Protein AF-A0A562LDP6-F1 (afdb_monomer_lite)

Secondary structure (DSSP, 8-state):
-TTGGGT-SSPPPGGG-EEEEETTEEEEEEEEEEEETTTTPBPTTSSB--TT-EEEEEEEEEEESS--SGGG-EEEEEE--GGGGB-TTSSB-HHHHHHHHHHHHHHHHHHTS----

Radius of gyration: 15.18 Å; chains: 1; bounding box: 46×40×33 Å

Foldseek 3Di:
DPPPCLQPQDPDDPVQWDFQDDPNDTQWIKGKDFAAPDRPDDDVVRGRDCPRPGQQKMWMWTQGPPRPDPVRIDIFIFGDHSVQQADPVRHGNVVVRVVRVSVRVVVVVVVPDDDPD

Structure (mmCIF, N/CA/C/O backbone):
data_AF-A0A562LDP6-F1
#
_entry.id   AF-A0A562LDP6-F1
#
loop_
_atom_site.group_PDB
_atom_site.id
_atom_site.type_symbol
_atom_site.label_atom_id
_atom_site.label_alt_id
_atom_site.label_comp_id
_atom_site.label_asym_id
_atom_site.label_entity_id
_atom_site.label_seq_id
_atom_site.pdbx_PDB_ins_code
_atom_site.Cartn_x
_atom_site.Cartn_y
_atom_site.Cartn_z
_atom_site.occupancy
_atom_site.B_iso_or_equiv
_atom_site.auth_seq_id
_atom_site.auth_comp_id
_atom_site.auth_asym_id
_atom_site.auth_atom_id
_atom_site.pdbx_PDB_model_num
ATOM 1 N N . MET A 1 1 ? -9.570 -14.592 4.526 1.00 50.84 1 MET A N 1
ATOM 2 C CA . MET A 1 1 ? -10.078 -13.945 3.298 1.00 50.84 1 MET A CA 1
ATOM 3 C C . MET A 1 1 ? -9.739 -14.798 2.079 1.00 50.84 1 MET A C 1
ATOM 5 O O . MET A 1 1 ? -8.565 -14.846 1.704 1.00 50.84 1 MET A O 1
ATOM 9 N N . PRO A 1 2 ? -10.721 -15.486 1.473 1.00 41.94 2 PRO A N 1
ATOM 10 C CA . PRO A 1 2 ? -10.609 -15.919 0.078 1.00 41.94 2 PRO A CA 1
ATOM 11 C C . PRO A 1 2 ? -10.282 -14.680 -0.780 1.00 41.94 2 PRO A C 1
ATOM 13 O O . PRO A 1 2 ? -10.849 -13.621 -0.539 1.00 41.94 2 PRO A O 1
ATOM 16 N N . GLY A 1 3 ? -9.311 -14.749 -1.695 1.00 53.09 3 GLY A N 1
ATOM 17 C CA . GLY A 1 3 ? -8.936 -13.612 -2.559 1.00 53.09 3 GLY A CA 1
ATOM 18 C C . GLY A 1 3 ? -7.607 -12.922 -2.218 1.00 53.09 3 GLY A C 1
ATOM 19 O O . GLY A 1 3 ? -6.786 -12.727 -3.108 1.00 53.09 3 GLY A O 1
ATOM 20 N N . ALA A 1 4 ? -7.309 -12.638 -0.943 1.00 56.28 4 ALA A N 1
ATOM 21 C CA . ALA A 1 4 ? -6.062 -11.944 -0.571 1.00 56.28 4 ALA A CA 1
ATOM 22 C C . ALA A 1 4 ? -4.798 -12.771 -0.888 1.00 56.28 4 ALA A C 1
ATOM 24 O O . ALA A 1 4 ? -3.790 -12.23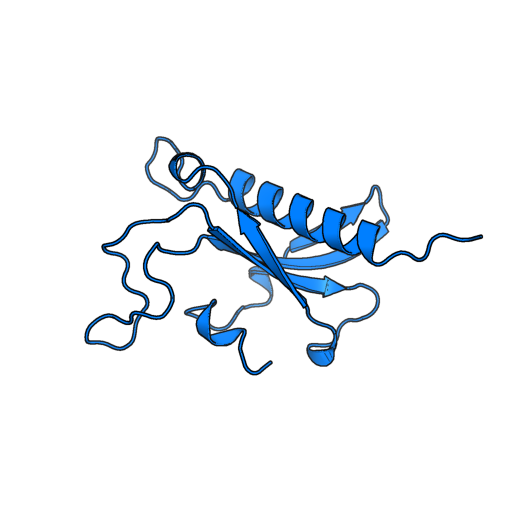5 -1.343 1.00 56.28 4 ALA A O 1
ATOM 25 N N . ARG A 1 5 ? -4.861 -14.099 -0.726 1.00 59.44 5 ARG A N 1
ATOM 26 C CA . ARG A 1 5 ? -3.729 -15.013 -0.978 1.00 59.44 5 ARG A CA 1
ATOM 27 C C . ARG A 1 5 ? -3.184 -14.942 -2.411 1.00 59.44 5 ARG A C 1
ATOM 29 O O . ARG A 1 5 ? -2.001 -15.184 -2.608 1.00 59.44 5 ARG A O 1
ATOM 36 N N . HIS A 1 6 ? -4.006 -14.576 -3.397 1.00 60.03 6 HIS A N 1
ATOM 37 C CA . HIS A 1 6 ? -3.559 -14.464 -4.791 1.00 60.03 6 HIS A CA 1
ATOM 38 C C . HIS A 1 6 ? -2.630 -13.267 -5.021 1.00 60.03 6 HIS A C 1
ATOM 40 O O . HIS A 1 6 ? -1.789 -13.301 -5.917 1.00 60.03 6 HIS A O 1
ATOM 46 N N . TYR A 1 7 ? -2.743 -12.234 -4.186 1.00 58.38 7 TYR A N 1
ATOM 47 C CA . TYR A 1 7 ? -1.912 -11.037 -4.265 1.00 58.38 7 TYR A CA 1
ATOM 48 C C . TYR A 1 7 ? -0.631 -11.147 -3.427 1.00 58.38 7 TYR A C 1
ATOM 50 O O . TYR A 1 7 ? 0.401 -10.562 -3.761 1.00 58.38 7 TYR A O 1
ATOM 58 N N . PHE A 1 8 ? -0.666 -11.935 -2.349 1.00 62.62 8 PHE A N 1
ATOM 59 C CA . PHE A 1 8 ? 0.450 -12.112 -1.427 1.00 62.62 8 PHE A CA 1
ATOM 60 C C . PHE A 1 8 ? 1.053 -13.517 -1.580 1.00 62.62 8 PHE A C 1
ATOM 62 O O . PHE A 1 8 ? 0.565 -14.488 -1.017 1.00 62.62 8 PHE A O 1
ATOM 69 N N . ARG A 1 9 ? 2.169 -13.613 -2.323 1.00 58.78 9 ARG A N 1
ATOM 70 C CA . ARG A 1 9 ? 2.948 -14.854 -2.558 1.00 58.78 9 ARG A CA 1
ATOM 71 C C . ARG A 1 9 ? 3.344 -15.619 -1.280 1.00 58.78 9 ARG A C 1
ATOM 73 O O . ARG A 1 9 ? 3.620 -16.810 -1.356 1.00 58.78 9 ARG A O 1
ATOM 80 N N . TYR A 1 10 ? 3.437 -14.928 -0.149 1.00 57.88 10 TYR A N 1
ATOM 81 C CA . TYR A 1 10 ? 3.776 -15.487 1.159 1.00 57.88 10 TYR A CA 1
ATOM 82 C C . TYR A 1 10 ? 2.684 -15.100 2.155 1.00 57.88 10 TYR A C 1
ATOM 84 O O . TYR A 1 10 ? 2.084 -14.033 1.960 1.00 57.88 10 TYR A O 1
ATOM 92 N N . PRO A 1 11 ? 2.452 -15.910 3.208 1.00 65.44 11 PRO A N 1
ATOM 93 C CA . PRO A 1 11 ? 1.694 -15.459 4.365 1.00 65.44 11 PRO A CA 1
ATOM 94 C C . PRO A 1 11 ? 2.204 -14.079 4.780 1.00 65.44 11 PRO A C 1
ATOM 96 O O . PRO A 1 11 ? 3.415 -13.851 4.816 1.00 65.44 11 PRO A O 1
ATOM 99 N N . LEU A 1 12 ? 1.282 -13.146 4.991 1.00 69.88 12 LEU A N 1
ATOM 100 C CA . LEU A 1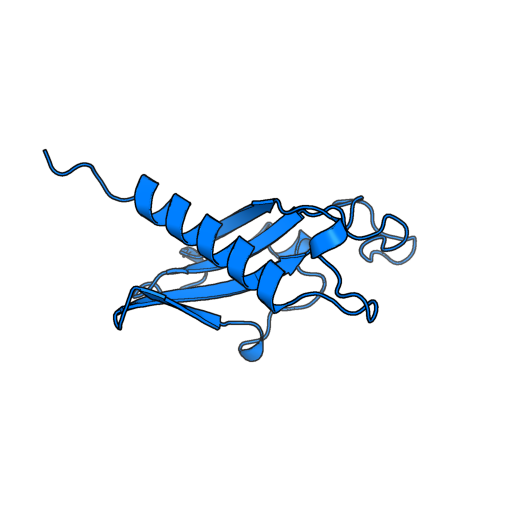 12 ? 1.631 -11.887 5.628 1.00 69.88 12 LEU A CA 1
ATOM 101 C C . LEU A 1 12 ? 2.004 -12.205 7.072 1.00 69.88 12 LEU A C 1
ATOM 103 O O . LEU A 1 12 ? 1.233 -12.884 7.751 1.00 69.88 12 LEU A O 1
ATOM 107 N N . HIS A 1 13 ? 3.175 -11.751 7.499 1.00 72.50 13 HIS A N 1
ATOM 108 C CA . HIS A 1 13 ? 3.574 -11.807 8.902 1.00 72.50 13 HIS A CA 1
ATOM 109 C C . HIS A 1 13 ? 3.221 -10.493 9.593 1.00 72.50 13 HIS A C 1
ATOM 111 O O . HIS A 1 13 ? 3.017 -9.477 8.928 1.00 72.50 13 HIS A O 1
ATOM 117 N N . ASP A 1 14 ? 3.177 -10.504 10.922 1.00 73.00 14 ASP A N 1
ATOM 118 C CA . ASP A 1 14 ? 2.856 -9.313 11.714 1.00 73.00 14 ASP A CA 1
ATOM 119 C C . ASP A 1 14 ? 3.808 -8.144 11.401 1.00 73.00 14 ASP A C 1
ATOM 121 O O . ASP A 1 14 ? 3.370 -7.001 11.297 1.00 73.00 14 ASP A O 1
ATOM 125 N N . ASP A 1 15 ? 5.078 -8.437 11.105 1.00 81.88 15 ASP A N 1
ATOM 126 C CA . ASP A 1 15 ? 6.092 -7.441 10.729 1.00 81.88 15 ASP A CA 1
ATOM 127 C C . ASP A 1 15 ? 5.863 -6.790 9.350 1.00 81.88 15 ASP A C 1
ATOM 129 O O . ASP A 1 15 ? 6.437 -5.739 9.052 1.00 81.88 15 ASP A O 1
ATOM 133 N N . ASP A 1 16 ? 5.018 -7.380 8.495 1.00 84.19 16 ASP A N 1
ATOM 134 C CA . ASP A 1 16 ? 4.615 -6.760 7.226 1.00 84.19 16 ASP A CA 1
ATOM 135 C C . ASP A 1 16 ? 3.607 -5.612 7.449 1.00 84.19 16 ASP A C 1
ATOM 137 O O . ASP A 1 16 ? 3.339 -4.841 6.519 1.00 84.19 16 ASP A O 1
ATOM 141 N N . PHE A 1 17 ? 3.018 -5.505 8.648 1.00 88.69 17 PHE A N 1
ATOM 142 C CA . PHE A 1 17 ? 2.001 -4.508 8.957 1.00 88.69 17 PHE A CA 1
ATOM 143 C C . PHE A 1 17 ? 2.597 -3.201 9.479 1.00 88.69 17 PHE A C 1
ATOM 145 O O . PHE A 1 17 ? 3.414 -3.140 10.395 1.00 88.69 17 PHE A O 1
ATOM 152 N N . HIS A 1 18 ? 2.101 -2.103 8.923 1.00 91.94 18 HIS A N 1
ATOM 153 C CA . HIS A 1 18 ? 2.458 -0.743 9.287 1.00 91.94 18 HIS A CA 1
ATOM 154 C C . HIS A 1 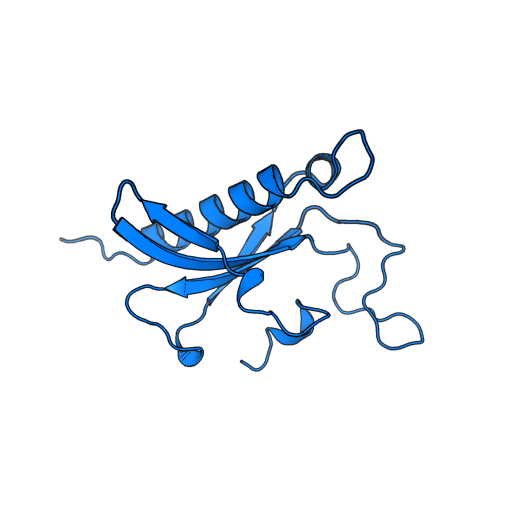18 ? 1.237 -0.003 9.826 1.00 91.94 18 HIS A C 1
ATOM 156 O O . HIS A 1 18 ? 0.130 -0.125 9.302 1.00 91.94 18 HIS A O 1
ATOM 162 N N . ALA A 1 19 ? 1.428 0.782 10.886 1.00 93.69 19 ALA A N 1
ATOM 163 C CA . ALA A 1 19 ? 0.357 1.590 11.451 1.00 93.69 19 ALA A CA 1
ATOM 164 C C . ALA A 1 19 ? 0.029 2.770 10.523 1.00 93.69 19 ALA A C 1
ATOM 166 O O . ALA A 1 19 ? 0.882 3.618 10.271 1.00 93.69 19 ALA A O 1
ATOM 167 N N . LEU A 1 20 ? -1.226 2.873 10.084 1.00 94.62 20 LEU A N 1
ATOM 168 C CA . LEU A 1 20 ? -1.738 4.064 9.416 1.00 94.62 20 LEU A CA 1
ATOM 169 C C . LEU A 1 20 ? -2.282 5.035 10.462 1.00 94.62 20 LEU A C 1
ATOM 171 O O . LEU A 1 20 ? -3.235 4.725 11.185 1.00 94.62 20 LEU A O 1
ATOM 175 N N . ARG A 1 21 ? -1.701 6.234 10.529 1.00 93.50 21 ARG A N 1
ATOM 176 C CA . ARG A 1 21 ? -2.125 7.283 11.464 1.00 93.50 21 ARG A CA 1
ATOM 177 C C . ARG A 1 21 ? -2.562 8.546 10.741 1.00 93.50 21 ARG A C 1
ATOM 179 O O . ARG A 1 21 ? -2.027 8.901 9.694 1.00 93.50 21 ARG A O 1
ATOM 186 N N . GLN A 1 22 ? -3.530 9.249 11.312 1.00 89.50 22 GLN A N 1
ATOM 187 C CA . GLN A 1 22 ? -3.829 10.635 10.965 1.00 89.50 22 GLN A CA 1
ATOM 188 C C . GLN A 1 22 ? -3.569 11.477 12.205 1.00 89.50 22 GLN A C 1
ATOM 190 O O . GLN A 1 22 ? -4.206 11.270 13.239 1.00 89.50 22 GLN A O 1
ATOM 195 N N . GLN A 1 23 ? -2.579 12.369 12.113 1.00 87.81 23 GLN A N 1
ATOM 196 C CA . GLN A 1 23 ? -1.993 13.031 13.280 1.00 87.81 23 GLN A CA 1
ATOM 197 C C . GLN A 1 23 ? -1.587 11.970 14.324 1.00 87.81 23 GLN A C 1
ATOM 199 O O . GLN A 1 23 ? -0.726 11.136 14.049 1.00 87.81 23 GLN A O 1
ATOM 204 N N . ARG A 1 24 ? -2.240 11.934 15.492 1.00 89.38 24 ARG A N 1
ATOM 205 C CA . ARG A 1 24 ? -1.975 10.945 16.554 1.00 89.38 24 ARG A CA 1
ATOM 206 C C . ARG A 1 24 ? -2.960 9.770 16.566 1.00 89.38 24 ARG A C 1
ATOM 208 O O . ARG A 1 24 ? -2.694 8.759 17.219 1.00 89.38 24 ARG A O 1
ATOM 215 N N . ARG A 1 25 ? -4.068 9.853 15.825 1.00 91.12 25 ARG A N 1
ATOM 216 C CA . ARG A 1 25 ? -5.119 8.827 15.809 1.00 91.12 25 ARG A CA 1
ATOM 217 C C . ARG A 1 25 ? -4.706 7.638 14.941 1.00 91.12 25 ARG A C 1
ATOM 219 O O . ARG A 1 25 ? -4.345 7.812 13.779 1.00 91.12 25 ARG A O 1
ATOM 226 N N . LEU A 1 26 ? -4.791 6.429 15.499 1.00 92.81 26 LEU A N 1
ATOM 227 C CA . LEU A 1 26 ? -4.634 5.184 14.744 1.00 92.81 26 LEU A CA 1
ATOM 228 C C . LEU A 1 26 ? -5.886 4.944 13.896 1.00 92.81 26 LEU A C 1
ATOM 230 O O . LEU A 1 26 ? -6.978 4.789 14.443 1.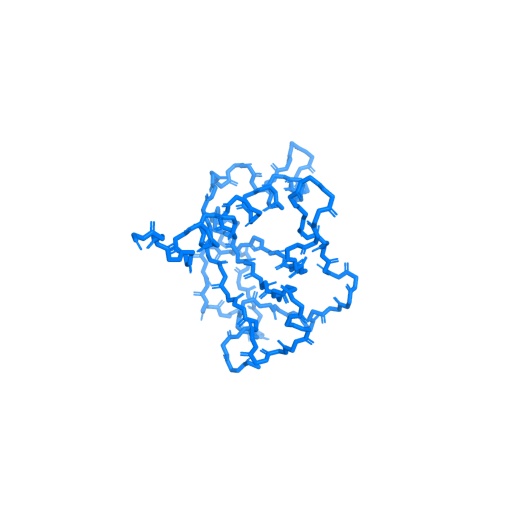00 92.81 26 LEU A O 1
ATOM 234 N N . LEU A 1 27 ? -5.713 4.905 12.577 1.00 92.62 27 LEU A N 1
ATOM 235 C CA . LEU A 1 27 ? -6.775 4.559 11.634 1.00 92.62 27 LEU A CA 1
ATOM 236 C C . LEU A 1 27 ? -6.844 3.053 11.385 1.00 92.62 27 LEU A C 1
ATOM 238 O O . LEU A 1 27 ? -7.916 2.540 11.092 1.00 92.62 27 LEU A O 1
ATOM 242 N N . GLY A 1 28 ? -5.722 2.348 11.523 1.00 92.81 28 GLY A N 1
ATOM 243 C CA . GLY A 1 28 ? -5.632 0.904 11.347 1.00 92.81 28 GLY A CA 1
ATOM 244 C C . GLY A 1 28 ? -4.209 0.463 11.036 1.00 92.81 28 GLY A C 1
ATOM 245 O O . GLY A 1 28 ? -3.263 1.239 11.188 1.00 92.81 28 GLY A O 1
ATOM 246 N N . TYR A 1 29 ? -4.073 -0.771 10.575 1.00 92.62 29 TYR A N 1
ATOM 247 C CA . TYR A 1 29 ? -2.809 -1.358 10.144 1.00 92.62 29 TYR A CA 1
ATOM 248 C C . TYR A 1 29 ? -2.911 -1.782 8.689 1.00 92.62 29 TYR A C 1
ATOM 250 O O . TYR A 1 29 ? -3.982 -2.182 8.239 1.00 92.62 29 TYR A O 1
ATOM 258 N N . TYR A 1 30 ? -1.815 -1.705 7.946 1.00 93.12 30 TYR A N 1
ATOM 259 C CA . TYR A 1 30 ? -1.801 -2.146 6.560 1.00 93.12 30 TYR A CA 1
ATOM 260 C C . TYR A 1 30 ? -0.507 -2.848 6.179 1.00 93.12 30 TYR A C 1
ATOM 262 O O . TYR A 1 30 ? 0.563 -2.470 6.641 1.00 93.12 30 TYR A O 1
ATOM 270 N N . ALA A 1 31 ? -0.609 -3.814 5.273 1.00 91.75 31 ALA A N 1
ATOM 271 C CA . ALA A 1 31 ? 0.528 -4.389 4.564 1.00 91.75 31 ALA A CA 1
ATOM 272 C C . ALA A 1 31 ? 0.391 -4.080 3.071 1.00 91.75 31 ALA A C 1
ATOM 274 O O . ALA A 1 31 ? -0.699 -4.224 2.520 1.00 91.75 31 ALA A O 1
ATOM 275 N N . ALA A 1 32 ? 1.471 -3.672 2.400 1.00 91.56 32 ALA A N 1
ATOM 276 C CA . ALA A 1 32 ? 1.437 -3.278 0.988 1.00 91.56 32 ALA A CA 1
ATOM 277 C C . ALA A 1 32 ? 2.503 -3.996 0.155 1.00 91.56 32 ALA A C 1
ATOM 279 O O . ALA A 1 32 ? 3.628 -4.196 0.615 1.00 91.56 32 ALA A O 1
ATOM 280 N N . LYS A 1 33 ? 2.173 -4.364 -1.092 1.00 88.44 33 LYS A N 1
ATOM 281 C CA . LYS A 1 33 ? 3.129 -4.955 -2.044 1.00 88.44 33 LYS A CA 1
ATOM 282 C C . LYS A 1 33 ? 2.929 -4.407 -3.461 1.00 88.44 33 LYS A C 1
ATOM 284 O O . LYS A 1 33 ? 1.788 -4.286 -3.903 1.00 88.44 33 LYS A O 1
ATOM 289 N N . PRO A 1 34 ? 4.021 -4.111 -4.190 1.00 88.38 34 PRO A N 1
ATOM 290 C CA . PRO A 1 34 ? 3.930 -3.803 -5.607 1.00 88.38 34 PRO A CA 1
ATOM 291 C C . PRO A 1 34 ? 3.639 -5.087 -6.388 1.00 88.38 34 PRO A C 1
ATOM 293 O O . PRO A 1 34 ? 4.119 -6.169 -6.025 1.00 88.38 34 PRO A O 1
ATOM 296 N N . LEU A 1 35 ? 2.881 -4.964 -7.468 1.00 83.88 35 LEU A N 1
ATOM 297 C CA . LEU A 1 35 ? 2.469 -6.086 -8.293 1.00 83.88 35 LEU A CA 1
ATOM 298 C C . LEU A 1 35 ? 3.329 -6.196 -9.553 1.00 83.88 35 LEU A C 1
ATOM 300 O O . LEU A 1 35 ? 3.964 -5.242 -10.010 1.00 83.88 35 LEU A O 1
ATOM 304 N N . TYR A 1 36 ? 3.381 -7.413 -10.084 1.00 80.00 36 TYR A N 1
ATOM 305 C CA . TYR A 1 36 ? 4.037 -7.706 -11.351 1.00 80.00 36 TYR A CA 1
ATOM 306 C C . TYR A 1 36 ? 3.010 -7.635 -12.483 1.00 80.00 36 TYR A C 1
ATOM 308 O O . TYR A 1 36 ? 1.854 -7.998 -12.281 1.00 80.00 36 TYR A O 1
ATOM 316 N N . GLY A 1 37 ? 3.438 -7.234 -13.684 1.00 68.88 37 GLY A N 1
ATOM 317 C CA . GLY A 1 37 ? 2.555 -6.988 -14.840 1.00 68.88 37 GLY A CA 1
ATOM 318 C C . GLY A 1 37 ? 1.749 -8.169 -15.367 1.00 68.88 37 GLY A C 1
ATOM 319 O O . GLY A 1 37 ? 0.951 -8.002 -16.281 1.00 68.88 37 GLY A O 1
ATOM 320 N N . ARG A 1 38 ? 1.929 -9.358 -14.795 1.00 66.69 38 ARG A N 1
ATOM 321 C CA . ARG A 1 38 ? 1.154 -10.559 -15.106 1.00 66.69 38 ARG A CA 1
ATOM 322 C C . ARG A 1 38 ? 0.542 -11.153 -13.840 1.00 66.69 38 ARG A C 1
ATOM 324 O O . ARG A 1 38 ? 0.780 -12.313 -13.505 1.00 66.69 38 ARG A O 1
ATOM 331 N N . LEU A 1 39 ? -0.240 -10.356 -13.115 1.00 57.66 39 LEU A N 1
ATOM 332 C CA . LEU A 1 39 ? -1.132 -10.885 -12.081 1.00 57.66 39 LEU A CA 1
ATOM 333 C C . LEU A 1 39 ? -2.001 -12.002 -12.671 1.00 57.66 39 LEU A C 1
ATOM 335 O O . LEU A 1 39 ? -2.554 -11.860 -13.758 1.00 57.66 39 LEU A O 1
ATOM 339 N N . GLY A 1 40 ? -2.075 -13.137 -11.977 1.00 51.31 40 GLY A N 1
ATOM 340 C CA . GLY A 1 40 ? -2.840 -14.307 -12.420 1.00 51.31 40 GLY A CA 1
ATOM 341 C C . GLY A 1 40 ? -2.089 -15.281 -13.335 1.00 51.31 40 GLY A C 1
ATOM 342 O O . GLY A 1 40 ? -2.559 -16.403 -13.503 1.00 51.31 40 GLY A O 1
ATOM 343 N N . ARG A 1 41 ? -0.901 -14.934 -13.863 1.00 59.78 41 ARG A N 1
ATOM 344 C CA . ARG A 1 41 ? -0.002 -15.938 -14.455 1.00 59.78 41 ARG A CA 1
ATOM 345 C C . ARG A 1 41 ? 1.036 -16.379 -13.441 1.00 59.78 41 ARG A C 1
ATOM 347 O O . ARG A 1 41 ? 1.832 -15.595 -12.919 1.00 59.78 41 ARG A O 1
ATOM 354 N N . LEU A 1 42 ? 1.007 -17.674 -13.188 1.00 59.62 42 LEU A N 1
ATOM 355 C CA . LEU A 1 42 ? 2.038 -18.355 -12.447 1.00 59.62 42 LEU A CA 1
ATOM 356 C C . LEU A 1 42 ? 3.097 -18.854 -13.438 1.00 59.62 42 LEU A C 1
ATOM 358 O O . LEU A 1 42 ? 2.778 -19.241 -14.562 1.00 59.62 42 LEU A O 1
ATOM 362 N N . ASP A 1 43 ? 4.362 -18.833 -13.035 1.00 64.81 43 ASP A N 1
ATOM 363 C CA . ASP A 1 43 ? 5.418 -19.573 -13.703 1.00 64.81 43 ASP A CA 1
ATOM 364 C C . ASP A 1 43 ? 5.081 -21.074 -13.699 1.00 64.81 43 ASP A C 1
ATOM 366 O O . ASP A 1 43 ? 4.149 -21.537 -13.034 1.00 64.81 43 ASP A O 1
ATOM 370 N N . ARG A 1 44 ? 5.878 -21.872 -14.416 1.00 66.38 44 ARG A N 1
ATOM 371 C CA . ARG A 1 44 ? 5.699 -23.335 -14.477 1.00 66.38 44 ARG A CA 1
ATOM 372 C C . ARG A 1 44 ? 5.744 -24.025 -13.099 1.00 66.38 44 ARG A C 1
ATOM 374 O O . ARG A 1 44 ? 5.486 -25.217 -13.019 1.00 66.38 44 ARG A O 1
ATOM 381 N N . ARG A 1 45 ? 6.095 -23.304 -12.026 1.00 67.38 45 ARG A N 1
ATOM 382 C CA . ARG A 1 45 ? 6.172 -23.773 -10.636 1.00 67.38 45 ARG A CA 1
ATOM 383 C C . ARG A 1 45 ? 5.060 -23.192 -9.754 1.00 67.38 45 ARG A C 1
ATOM 385 O O . ARG A 1 45 ? 5.163 -23.285 -8.531 1.00 67.38 45 ARG A O 1
ATOM 392 N N . GLY A 1 46 ? 4.029 -22.567 -10.326 1.00 58.94 46 GLY A N 1
ATOM 393 C CA . GLY A 1 46 ? 2.913 -22.030 -9.548 1.00 58.94 46 GLY A CA 1
ATOM 394 C C . GLY A 1 46 ? 3.241 -20.730 -8.798 1.00 58.94 46 GLY A C 1
ATOM 395 O O . GLY A 1 46 ? 2.574 -20.408 -7.818 1.00 58.94 46 GLY A O 1
ATOM 396 N N . ARG A 1 47 ? 4.273 -19.975 -9.202 1.00 64.44 47 ARG A N 1
ATOM 397 C CA . ARG A 1 47 ? 4.698 -18.727 -8.533 1.00 64.44 47 ARG A CA 1
ATOM 398 C C . ARG A 1 47 ? 4.436 -17.524 -9.422 1.00 64.44 47 ARG A C 1
ATOM 400 O O . ARG A 1 47 ? 4.552 -17.636 -10.625 1.00 64.44 47 ARG A O 1
ATOM 407 N N . VAL A 1 48 ? 4.179 -16.349 -8.849 1.00 66.88 48 VAL A N 1
ATOM 408 C CA . VAL A 1 48 ? 4.035 -15.098 -9.626 1.00 66.88 48 VAL A CA 1
ATOM 409 C C . VAL A 1 48 ? 5.172 -14.935 -10.647 1.00 66.88 48 VAL A C 1
ATOM 411 O O . VAL A 1 48 ? 6.344 -14.922 -10.248 1.00 66.88 48 VAL A O 1
ATOM 414 N N . ASP A 1 49 ? 4.813 -14.793 -11.928 1.00 69.31 49 ASP A N 1
ATOM 415 C CA . ASP A 1 49 ? 5.748 -14.548 -13.028 1.00 69.31 49 ASP A CA 1
ATOM 416 C C . ASP A 1 49 ? 6.407 -13.165 -12.872 1.00 69.31 49 ASP A C 1
ATOM 418 O O . ASP A 1 49 ? 5.768 -12.117 -12.992 1.00 69.31 49 ASP A O 1
ATOM 422 N N . ARG A 1 50 ? 7.711 -13.164 -12.570 1.00 72.62 50 ARG A N 1
ATOM 423 C CA . ARG A 1 50 ? 8.502 -11.942 -12.358 1.00 72.62 50 ARG A CA 1
ATOM 424 C C . ARG A 1 50 ? 9.110 -11.391 -13.645 1.00 72.62 50 ARG A C 1
ATOM 426 O O . ARG A 1 50 ? 9.646 -10.282 -13.602 1.00 72.62 50 ARG A O 1
ATOM 433 N N . SER A 1 51 ? 9.055 -12.130 -14.758 1.00 74.44 51 SER A N 1
ATOM 434 C CA . SER A 1 51 ? 9.704 -11.723 -16.011 1.00 74.44 51 SER A CA 1
ATOM 435 C C . SER A 1 51 ? 9.050 -10.482 -16.619 1.00 74.44 51 SER A C 1
ATOM 437 O O . SER A 1 51 ? 9.693 -9.749 -17.359 1.00 74.44 51 SER A O 1
ATOM 439 N N . ALA A 1 52 ? 7.789 -10.215 -16.271 1.00 71.25 52 ALA A N 1
ATOM 440 C CA . ALA A 1 52 ? 7.042 -9.046 -16.726 1.00 71.25 52 ALA A CA 1
ATOM 441 C C . ALA A 1 52 ? 7.409 -7.737 -15.999 1.00 71.25 52 ALA A C 1
ATOM 443 O O . ALA A 1 52 ? 6.872 -6.687 -16.338 1.00 71.25 52 ALA A O 1
ATOM 444 N N . GLY A 1 53 ? 8.290 -7.780 -14.991 1.00 80.31 53 GLY A N 1
ATOM 445 C CA . GLY A 1 53 ? 8.622 -6.602 -14.187 1.00 80.31 53 GLY A CA 1
ATOM 446 C C . GLY A 1 53 ? 7.457 -6.110 -13.316 1.00 80.31 53 GLY A C 1
ATOM 447 O O . GLY A 1 53 ? 6.364 -6.680 -13.315 1.00 80.31 53 GLY A O 1
ATOM 448 N N . LEU A 1 54 ? 7.717 -5.074 -12.514 1.00 83.31 54 LEU A N 1
ATOM 449 C CA . LEU A 1 54 ? 6.681 -4.411 -11.714 1.00 83.31 54 LEU A CA 1
ATOM 450 C C . LEU A 1 54 ? 5.885 -3.468 -12.622 1.00 83.31 54 LEU A C 1
ATOM 452 O O . LEU A 1 54 ? 6.486 -2.717 -13.385 1.00 83.31 54 LEU A O 1
ATOM 456 N N . ASN A 1 55 ? 4.556 -3.491 -12.538 1.00 83.38 55 ASN A N 1
ATOM 457 C CA . ASN A 1 55 ? 3.679 -2.743 -13.454 1.00 83.38 55 ASN A CA 1
ATOM 458 C C . ASN A 1 55 ? 3.189 -1.395 -12.910 1.00 83.38 55 ASN A C 1
ATOM 460 O O . ASN A 1 55 ? 2.411 -0.709 -13.571 1.00 83.38 55 ASN A O 1
ATOM 464 N N . GLY A 1 56 ? 3.634 -1.018 -11.711 1.00 85.38 56 GLY A N 1
ATOM 465 C CA . GLY A 1 56 ? 3.174 0.196 -11.041 1.00 85.38 56 GLY A CA 1
ATOM 466 C C . GLY A 1 56 ? 1.871 0.025 -10.264 1.00 85.38 56 GLY A C 1
ATOM 467 O O . GLY A 1 56 ? 1.409 0.983 -9.659 1.00 85.38 56 GLY A O 1
ATOM 468 N N . GLU A 1 57 ? 1.281 -1.166 -10.225 1.00 88.69 57 GLU A N 1
ATOM 469 C CA . GLU A 1 57 ? 0.169 -1.445 -9.320 1.00 88.69 57 GLU A CA 1
ATOM 470 C C . GLU A 1 57 ? 0.687 -1.813 -7.929 1.00 88.69 57 GLU A C 1
ATOM 472 O O . GLU A 1 57 ? 1.740 -2.436 -7.766 1.00 88.69 57 GLU A O 1
ATOM 477 N N . VAL A 1 58 ? -0.060 -1.412 -6.908 1.00 90.19 58 VAL A N 1
ATOM 478 C CA . VAL A 1 58 ? 0.193 -1.707 -5.502 1.00 90.19 58 VAL A CA 1
ATOM 479 C C . VAL A 1 58 ? -1.103 -2.226 -4.909 1.00 90.19 58 VAL A C 1
ATOM 481 O O . VAL A 1 58 ? -2.149 -1.594 -5.026 1.00 90.19 58 VAL A O 1
ATOM 484 N N . ILE A 1 59 ? -1.023 -3.367 -4.238 1.00 89.94 59 ILE A 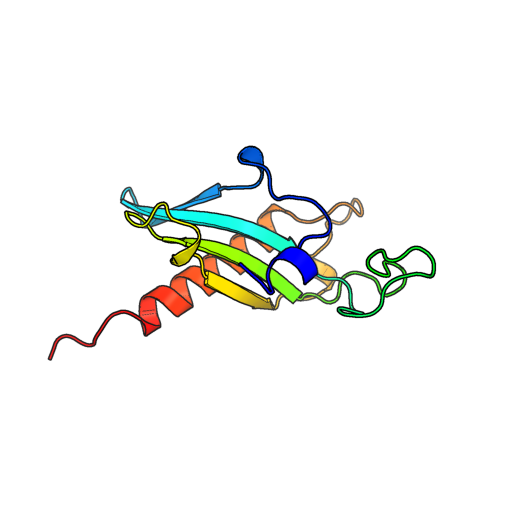N 1
ATOM 485 C CA . ILE A 1 59 ? -2.111 -3.865 -3.404 1.00 89.94 59 ILE A CA 1
ATOM 486 C C . ILE A 1 59 ? -1.778 -3.575 -1.946 1.00 89.94 59 ILE A C 1
ATOM 488 O O . ILE A 1 59 ? -0.638 -3.774 -1.511 1.00 89.94 59 ILE A O 1
ATOM 492 N N . ALA A 1 60 ? -2.769 -3.137 -1.184 1.00 91.75 60 ALA A N 1
ATOM 493 C CA . ALA A 1 60 ? -2.674 -3.009 0.255 1.00 91.75 60 ALA A CA 1
ATOM 494 C C . ALA A 1 60 ? -3.796 -3.791 0.933 1.00 91.75 60 ALA A C 1
ATOM 496 O O . ALA A 1 60 ? -4.947 -3.743 0.511 1.00 91.75 60 ALA A O 1
ATOM 497 N N . LEU A 1 61 ? -3.456 -4.514 1.991 1.00 90.94 61 LEU A N 1
ATOM 498 C CA . LEU A 1 61 ? -4.417 -5.143 2.882 1.00 90.94 61 LEU A CA 1
ATOM 499 C C . LEU A 1 61 ? -4.514 -4.284 4.134 1.00 90.94 61 LEU A C 1
ATOM 501 O O . LEU A 1 61 ? -3.546 -4.198 4.883 1.00 90.94 61 LEU A O 1
ATOM 505 N N . PHE A 1 62 ? -5.653 -3.633 4.329 1.00 91.94 62 PHE A N 1
ATOM 506 C CA . PHE A 1 62 ? -5.896 -2.692 5.413 1.00 91.94 62 PHE A CA 1
ATOM 507 C C . PHE A 1 62 ? -6.882 -3.266 6.429 1.00 91.94 62 PHE A C 1
ATOM 509 O O . PHE A 1 62 ? -7.979 -3.686 6.074 1.00 91.94 62 PHE A O 1
ATOM 516 N N . VAL A 1 63 ? -6.500 -3.251 7.701 1.00 89.50 63 VAL A N 1
ATOM 517 C CA . VAL A 1 63 ? -7.315 -3.667 8.843 1.00 89.50 63 VAL A CA 1
ATOM 518 C C . VAL A 1 63 ? -7.653 -2.411 9.657 1.00 89.50 63 VAL A C 1
ATOM 520 O O . VAL A 1 63 ? -6.752 -1.844 10.288 1.00 89.50 63 VAL A O 1
ATOM 523 N N . PRO A 1 64 ? -8.906 -1.920 9.616 1.00 90.12 64 PRO A N 1
ATOM 524 C CA . PRO A 1 64 ? -9.276 -0.671 10.275 1.00 90.12 64 PRO A CA 1
ATOM 525 C C . PRO A 1 64 ? -9.181 -0.766 11.803 1.00 90.12 64 PRO A C 1
ATOM 527 O O . PRO A 1 64 ? -9.385 -1.809 12.398 1.00 90.12 64 PRO A O 1
ATOM 530 N N . SER A 1 65 ? -8.913 0.344 12.479 1.00 87.19 65 SER A N 1
ATOM 531 C CA . SER A 1 65 ? -9.050 0.464 13.935 1.00 87.19 65 SER A CA 1
ATOM 532 C C . SER A 1 65 ? -10.448 1.003 14.277 1.00 87.19 65 SER A C 1
ATOM 534 O O . SER A 1 65 ? -10.918 1.904 13.579 1.00 87.19 65 SER A O 1
ATOM 536 N N . PRO A 1 66 ? -11.130 0.506 15.331 1.00 80.38 66 PRO A N 1
ATOM 537 C CA . PRO A 1 66 ? -10.686 -0.509 16.301 1.00 80.38 6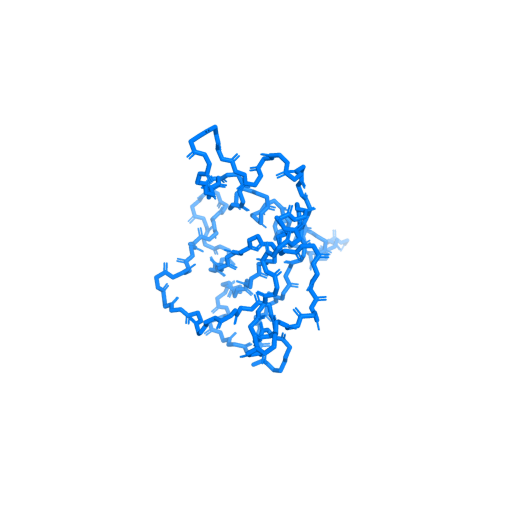6 PRO A CA 1
ATOM 538 C C . PRO A 1 66 ? -10.877 -1.962 15.829 1.00 80.38 66 PRO A C 1
ATOM 540 O O . PRO A 1 66 ? -10.589 -2.897 16.570 1.00 80.38 66 PRO A O 1
ATOM 543 N N . ALA A 1 67 ? -11.365 -2.146 14.606 1.00 72.00 67 ALA A N 1
ATOM 544 C CA . ALA A 1 67 ? -11.658 -3.406 13.935 1.00 72.00 67 ALA A CA 1
ATOM 545 C C . ALA A 1 67 ? -10.416 -4.303 13.694 1.00 72.00 67 ALA A C 1
ATOM 547 O O . ALA A 1 67 ? -9.957 -4.483 12.572 1.00 72.00 67 ALA A O 1
ATOM 548 N N . ARG A 1 68 ? -9.875 -4.935 14.743 1.00 68.00 68 ARG A N 1
ATOM 549 C CA . ARG A 1 68 ? -8.698 -5.832 14.668 1.00 68.00 68 ARG A CA 1
ATOM 550 C C . ARG A 1 68 ? -9.005 -7.232 14.113 1.00 68.00 68 ARG A C 1
ATOM 552 O O . ARG A 1 68 ? -8.386 -8.207 14.529 1.00 68.00 68 ARG A O 1
ATOM 559 N N . SER A 1 69 ? -9.982 -7.362 13.218 1.00 73.88 69 SER A N 1
ATOM 560 C CA . SER A 1 69 ? -10.419 -8.661 12.702 1.00 73.88 69 SER A CA 1
ATOM 561 C C . SER A 1 69 ? -10.203 -8.789 11.198 1.00 73.88 69 SER A C 1
ATOM 563 O O . SER A 1 69 ? -10.409 -7.856 10.420 1.00 73.88 69 SER A O 1
ATOM 565 N N . TRP A 1 70 ? -9.833 -9.995 10.773 1.00 73.94 70 TRP A N 1
ATOM 566 C CA . TRP A 1 70 ? -9.656 -10.325 9.360 1.00 73.94 70 TRP A CA 1
ATOM 567 C C . TRP A 1 70 ? -10.941 -10.214 8.535 1.00 73.94 70 TRP A C 1
ATOM 569 O O . TRP A 1 70 ? -10.859 -10.032 7.322 1.00 73.94 70 TRP A O 1
ATOM 579 N N . SER A 1 71 ? -12.117 -10.324 9.158 1.00 79.19 71 SER A N 1
ATOM 580 C CA . SER A 1 71 ? -13.409 -10.153 8.481 1.00 79.19 71 SER A CA 1
ATOM 581 C C . SER A 1 71 ? -13.664 -8.703 8.068 1.00 79.19 71 SER A C 1
ATOM 583 O O . SER A 1 71 ? -14.406 -8.464 7.123 1.00 79.19 71 SER A O 1
ATOM 585 N N . GLN A 1 72 ? -13.019 -7.745 8.734 1.00 82.88 72 GLN A N 1
ATOM 586 C CA . GLN A 1 72 ? -13.129 -6.314 8.444 1.00 82.88 72 GLN A CA 1
ATOM 587 C C . GLN A 1 72 ? -11.970 -5.794 7.585 1.00 82.88 72 GLN A C 1
ATOM 589 O O . GLN A 1 72 ? -11.927 -4.604 7.260 1.00 82.88 72 GLN A O 1
ATOM 594 N N . ALA A 1 73 ? -11.036 -6.674 7.215 1.00 86.31 73 ALA A N 1
ATOM 595 C CA . ALA A 1 73 ? -9.921 -6.329 6.355 1.00 86.31 73 ALA A CA 1
ATOM 596 C C . ALA A 1 73 ? -10.408 -5.956 4.946 1.00 86.31 73 ALA A C 1
ATOM 598 O O . ALA A 1 73 ? -11.296 -6.597 4.385 1.00 86.31 73 ALA A O 1
ATOM 599 N N . ARG A 1 74 ? -9.789 -4.934 4.360 1.00 88.12 74 ARG A N 1
ATOM 600 C CA . ARG A 1 74 ? -10.097 -4.412 3.027 1.00 88.12 74 ARG A CA 1
ATOM 601 C C . ARG A 1 74 ? -8.880 -4.542 2.129 1.00 88.12 74 ARG A C 1
ATOM 603 O O . ARG A 1 74 ? -7.762 -4.259 2.560 1.00 88.12 74 ARG A O 1
ATOM 610 N N . LEU A 1 75 ? -9.097 -4.967 0.890 1.00 88.94 75 LEU A N 1
ATOM 611 C CA . LEU A 1 75 ? -8.080 -4.905 -0.154 1.00 88.94 75 LEU A CA 1
ATOM 612 C C . LEU A 1 75 ? -8.231 -3.584 -0.898 1.00 88.94 75 LEU A C 1
ATOM 614 O O . LEU A 1 75 ? -9.270 -3.331 -1.495 1.00 88.94 75 LEU A O 1
ATOM 618 N N . VAL A 1 76 ? -7.180 -2.776 -0.858 1.00 90.81 76 VAL A N 1
ATOM 619 C CA . VAL A 1 76 ? -7.101 -1.476 -1.515 1.00 90.81 76 VAL A CA 1
ATOM 620 C C . VAL A 1 76 ? -6.129 -1.591 -2.672 1.00 90.81 76 VAL A C 1
ATOM 622 O O . VAL A 1 76 ? -4.985 -2.015 -2.495 1.00 90.81 76 VAL A O 1
ATOM 625 N N . HIS A 1 77 ? -6.584 -1.212 -3.859 1.00 90.44 77 HIS A N 1
ATOM 626 C CA . HIS A 1 77 ? -5.756 -1.197 -5.052 1.00 90.44 77 HIS A CA 1
ATOM 627 C C . HIS A 1 77 ? -5.325 0.230 -5.377 1.00 90.44 77 HIS A C 1
ATOM 629 O O . HIS A 1 77 ? -6.130 1.160 -5.363 1.00 90.44 77 HIS A O 1
ATOM 635 N N . ALA A 1 78 ? -4.045 0.406 -5.676 1.00 91.25 78 ALA A N 1
ATOM 636 C CA . ALA A 1 78 ? -3.464 1.698 -5.982 1.00 91.25 78 ALA A CA 1
ATOM 637 C C . ALA A 1 78 ? -2.531 1.594 -7.186 1.00 91.25 78 ALA A C 1
ATOM 639 O O . ALA A 1 78 ? -1.989 0.531 -7.488 1.00 91.25 78 ALA A O 1
ATOM 640 N N . ARG A 1 79 ? -2.325 2.720 -7.867 1.00 91.94 79 ARG A N 1
ATOM 641 C CA . ARG A 1 79 ? -1.417 2.808 -9.007 1.00 91.94 79 ARG A CA 1
ATOM 642 C C . ARG A 1 79 ? -0.419 3.935 -8.801 1.00 91.94 79 ARG A C 1
ATOM 644 O O . ARG A 1 79 ? -0.776 5.013 -8.339 1.00 91.94 79 ARG A O 1
ATOM 651 N N . MET A 1 80 ? 0.819 3.666 -9.180 1.00 91.75 80 MET A N 1
ATOM 652 C CA . MET A 1 80 ? 1.938 4.596 -9.229 1.00 91.75 80 MET A CA 1
ATOM 653 C C . MET A 1 80 ? 2.704 4.406 -10.546 1.00 91.75 80 MET A C 1
ATOM 655 O O . MET A 1 80 ? 2.567 3.363 -11.193 1.00 91.75 80 MET A O 1
ATOM 659 N N . PRO A 1 81 ? 3.529 5.375 -10.974 1.00 90.62 81 PRO A N 1
ATOM 660 C CA . PRO A 1 81 ? 4.416 5.169 -12.113 1.00 90.62 81 PRO A CA 1
ATOM 661 C C . PRO A 1 81 ? 5.317 3.949 -11.891 1.00 90.62 81 PRO A C 1
ATOM 663 O O . PRO A 1 81 ? 5.954 3.826 -10.845 1.00 90.62 81 PRO A O 1
ATOM 666 N N . ALA A 1 82 ? 5.405 3.051 -12.878 1.00 86.75 82 ALA A N 1
ATOM 667 C CA . ALA A 1 82 ? 6.186 1.817 -12.752 1.00 86.75 82 ALA A CA 1
ATOM 668 C C . ALA A 1 82 ? 7.660 2.094 -12.404 1.00 86.75 82 ALA A C 1
ATOM 670 O O . ALA A 1 82 ? 8.240 1.391 -11.576 1.00 86.75 82 ALA A O 1
ATOM 671 N N . ALA A 1 83 ? 8.233 3.173 -12.947 1.00 87.75 83 ALA A N 1
ATOM 672 C CA . ALA A 1 83 ? 9.587 3.626 -12.631 1.00 87.75 83 ALA A CA 1
ATOM 673 C C . ALA A 1 83 ? 9.791 3.916 -11.133 1.00 87.75 83 ALA A C 1
ATOM 675 O O . ALA A 1 83 ? 10.850 3.624 -10.591 1.00 87.75 83 ALA A O 1
ATOM 676 N N . GLN A 1 84 ? 8.763 4.401 -10.431 1.00 92.12 84 GLN A N 1
ATOM 677 C CA . GLN A 1 84 ? 8.845 4.705 -9.001 1.00 92.12 84 GLN A CA 1
ATOM 678 C C . GLN A 1 84 ? 8.757 3.459 -8.112 1.00 92.12 84 GLN A C 1
ATOM 680 O O . GLN A 1 84 ? 8.963 3.563 -6.906 1.00 92.12 84 GLN A O 1
ATOM 685 N N . THR A 1 85 ? 8.461 2.274 -8.660 1.00 88.00 85 THR A N 1
ATOM 686 C CA . THR A 1 85 ? 8.438 1.027 -7.873 1.00 88.00 85 THR A CA 1
ATOM 687 C C . THR A 1 85 ? 9.838 0.565 -7.467 1.00 88.00 85 THR A C 1
ATOM 689 O O . THR A 1 85 ? 9.988 -0.229 -6.529 1.00 88.00 85 THR A O 1
ATOM 692 N N . ARG A 1 86 ? 10.874 1.070 -8.146 1.00 92.00 86 ARG A N 1
ATOM 693 C CA . ARG A 1 86 ? 12.282 0.801 -7.866 1.00 92.00 86 ARG A CA 1
ATOM 694 C C . ARG A 1 86 ? 13.030 2.099 -7.588 1.00 92.00 86 ARG A C 1
ATOM 696 O O . ARG A 1 86 ? 12.633 3.167 -8.035 1.00 92.00 86 ARG A O 1
ATOM 703 N N . ARG A 1 87 ? 14.090 1.995 -6.798 1.00 90.56 87 ARG A N 1
ATOM 704 C CA . ARG A 1 87 ? 15.097 3.045 -6.646 1.00 90.56 87 ARG A CA 1
ATOM 705 C C . ARG A 1 87 ? 16.146 2.883 -7.746 1.00 90.56 87 ARG A C 1
ATOM 707 O O . ARG A 1 87 ? 16.189 1.852 -8.417 1.00 90.56 87 ARG A O 1
ATOM 714 N N . GLU A 1 88 ? 17.018 3.874 -7.875 1.00 88.31 88 GLU A N 1
ATOM 715 C CA . GLU A 1 88 ? 18.165 3.843 -8.793 1.00 88.31 88 GLU A CA 1
ATOM 716 C C . GLU A 1 88 ? 19.092 2.643 -8.532 1.00 88.31 88 GLU A C 1
ATOM 718 O O . GLU A 1 88 ? 19.611 2.050 -9.469 1.00 88.31 88 GLU A O 1
ATOM 723 N N . ASP A 1 89 ? 19.201 2.199 -7.272 1.00 89.00 89 ASP A N 1
ATOM 724 C CA . ASP A 1 89 ? 19.949 0.997 -6.860 1.00 89.00 89 ASP A CA 1
ATOM 725 C C . ASP A 1 89 ? 19.290 -0.340 -7.287 1.00 89.00 89 ASP A C 1
ATOM 727 O O . ASP A 1 89 ? 19.752 -1.424 -6.924 1.00 89.00 89 ASP A O 1
ATOM 731 N N . GLY A 1 90 ? 18.168 -0.286 -8.012 1.00 84.69 90 GLY A N 1
ATOM 732 C CA . GLY A 1 90 ? 17.413 -1.444 -8.489 1.00 84.69 90 GLY A CA 1
ATOM 733 C C . GLY A 1 90 ? 16.560 -2.149 -7.427 1.00 84.69 90 GLY A C 1
ATOM 734 O O . GLY A 1 90 ? 15.770 -3.039 -7.781 1.00 84.69 90 GLY A O 1
ATOM 735 N N . ARG A 1 91 ? 16.659 -1.760 -6.146 1.00 89.62 91 ARG A N 1
ATOM 736 C CA . ARG A 1 91 ? 15.823 -2.275 -5.050 1.00 89.62 91 ARG A CA 1
ATOM 737 C C . ARG A 1 91 ? 14.433 -1.648 -5.094 1.00 89.62 91 ARG A C 1
ATOM 739 O O . ARG A 1 91 ? 14.194 -0.627 -5.732 1.00 89.62 91 ARG A O 1
ATOM 746 N N . ARG A 1 92 ? 13.479 -2.265 -4.391 1.00 89.75 92 ARG A N 1
ATOM 747 C CA . ARG A 1 92 ? 12.116 -1.728 -4.269 1.00 89.75 92 ARG A CA 1
ATOM 748 C C . ARG A 1 92 ? 12.131 -0.390 -3.541 1.00 89.75 92 ARG A C 1
ATOM 750 O O . ARG A 1 92 ? 12.723 -0.270 -2.469 1.00 89.75 92 ARG A O 1
ATOM 757 N N . ASN A 1 93 ? 11.401 0.577 -4.080 1.00 94.06 93 ASN A N 1
ATOM 758 C CA . ASN A 1 93 ? 11.164 1.851 -3.418 1.00 94.06 93 ASN A CA 1
ATOM 759 C C . ASN A 1 93 ? 10.026 1.709 -2.395 1.00 94.06 93 ASN A C 1
ATOM 761 O O . ASN A 1 93 ? 8.903 2.167 -2.603 1.00 94.06 93 ASN A O 1
ATOM 765 N N . TRP A 1 94 ? 10.306 1.010 -1.292 1.00 92.94 94 TRP A N 1
ATOM 766 C CA . TRP A 1 94 ? 9.328 0.788 -0.226 1.00 92.94 94 TRP A CA 1
ATOM 767 C C . TRP A 1 94 ? 8.708 2.077 0.331 1.00 92.94 94 TRP A C 1
ATOM 769 O O . TRP A 1 94 ? 7.502 2.060 0.572 1.00 92.94 94 TRP A O 1
ATOM 779 N N . PRO A 1 95 ? 9.449 3.192 0.508 1.00 94.50 95 PRO A N 1
ATOM 780 C CA . PRO A 1 95 ? 8.839 4.470 0.869 1.00 94.50 95 PRO A CA 1
ATOM 781 C C . PRO A 1 95 ? 7.741 4.917 -0.108 1.00 94.50 95 PRO A C 1
ATOM 783 O O . PRO A 1 95 ? 6.628 5.186 0.335 1.00 94.50 95 PRO A O 1
ATOM 786 N N . ALA A 1 96 ? 8.002 4.919 -1.421 1.00 94.69 96 ALA A N 1
ATOM 787 C CA . ALA A 1 96 ? 7.010 5.335 -2.420 1.00 94.69 96 ALA A CA 1
ATOM 788 C C . ALA A 1 96 ? 5.816 4.370 -2.516 1.00 94.69 96 ALA A C 1
ATOM 790 O O . ALA A 1 96 ? 4.668 4.804 -2.614 1.00 94.69 96 ALA A O 1
ATOM 791 N N . ILE A 1 97 ? 6.070 3.061 -2.429 1.00 93.19 97 ILE A N 1
ATOM 792 C CA . ILE A 1 97 ? 5.022 2.029 -2.421 1.00 93.19 97 ILE A CA 1
ATOM 793 C C . ILE A 1 97 ? 4.094 2.217 -1.216 1.00 93.19 97 ILE A C 1
ATOM 795 O O . ILE A 1 97 ? 2.873 2.195 -1.365 1.00 93.19 97 ILE A O 1
ATOM 799 N N . ARG A 1 98 ? 4.666 2.431 -0.024 1.00 94.75 98 ARG A N 1
ATOM 800 C CA . ARG A 1 98 ? 3.891 2.666 1.199 1.00 94.75 98 ARG A CA 1
ATOM 801 C C . ARG A 1 98 ? 3.106 3.966 1.117 1.00 94.75 98 ARG A C 1
ATOM 803 O O . ARG A 1 98 ? 1.906 3.935 1.343 1.00 94.75 98 ARG A O 1
ATOM 810 N N . ALA A 1 99 ? 3.732 5.065 0.699 1.00 95.56 99 ALA A N 1
ATOM 811 C CA . ALA A 1 99 ? 3.042 6.343 0.524 1.00 95.56 99 ALA A CA 1
ATOM 812 C C . ALA A 1 99 ? 1.849 6.233 -0.445 1.00 95.56 99 ALA A C 1
ATOM 814 O O . ALA A 1 99 ? 0.766 6.741 -0.158 1.00 95.56 99 ALA A O 1
ATOM 815 N N . THR A 1 100 ? 2.021 5.503 -1.551 1.00 96.38 100 THR A N 1
ATOM 816 C CA . THR A 1 100 ? 0.954 5.230 -2.526 1.00 96.38 100 THR A CA 1
ATOM 817 C C . THR A 1 100 ? -0.199 4.443 -1.894 1.00 96.38 100 THR A C 1
ATOM 819 O O . THR A 1 100 ? -1.363 4.809 -2.057 1.00 96.38 100 THR A O 1
ATOM 822 N N . ALA A 1 101 ? 0.115 3.388 -1.136 1.00 95.50 101 ALA A N 1
ATOM 823 C CA . ALA A 1 101 ? -0.881 2.603 -0.413 1.00 95.50 101 ALA A CA 1
ATOM 824 C C . ALA A 1 101 ? -1.632 3.444 0.633 1.00 95.50 101 ALA A C 1
ATOM 826 O O . ALA A 1 101 ? -2.859 3.406 0.682 1.00 95.50 101 ALA A O 1
ATOM 827 N N . GLU A 1 102 ? -0.923 4.241 1.439 1.00 96.31 102 GLU A N 1
ATOM 828 C CA . GLU A 1 102 ? -1.547 5.101 2.448 1.00 96.31 102 GLU A CA 1
ATOM 829 C C . GLU A 1 102 ? -2.495 6.123 1.830 1.00 96.31 102 GLU A C 1
ATOM 831 O O . GLU A 1 102 ? -3.597 6.319 2.340 1.00 96.31 102 GLU A O 1
ATOM 836 N N . ALA A 1 103 ? -2.089 6.767 0.733 1.00 95.50 103 ALA A N 1
ATOM 837 C CA . ALA A 1 103 ? -2.929 7.729 0.032 1.00 95.50 103 ALA A CA 1
ATOM 838 C C . ALA A 1 103 ? -4.228 7.080 -0.470 1.00 95.50 103 ALA A C 1
ATOM 840 O O . ALA A 1 103 ? -5.310 7.642 -0.288 1.00 95.50 103 ALA A O 1
ATOM 841 N N . ALA A 1 104 ? -4.138 5.872 -1.035 1.00 95.25 104 ALA A N 1
ATOM 842 C CA . ALA A 1 104 ? -5.304 5.126 -1.497 1.00 95.25 104 ALA A CA 1
ATOM 843 C C . ALA A 1 104 ? -6.230 4.718 -0.339 1.00 95.25 104 ALA A C 1
ATOM 845 O O . ALA A 1 104 ? -7.433 4.968 -0.407 1.00 95.25 104 ALA A O 1
ATOM 846 N N . ILE A 1 105 ? -5.677 4.192 0.761 1.00 94.50 105 ILE A N 1
ATOM 847 C CA . ILE A 1 105 ? -6.464 3.835 1.953 1.00 94.50 105 ILE A CA 1
ATOM 848 C C . ILE A 1 105 ? -7.176 5.073 2.513 1.00 94.50 105 ILE A C 1
ATOM 850 O O . ILE A 1 105 ? -8.366 5.025 2.817 1.00 94.50 105 ILE A O 1
ATOM 854 N N . ARG A 1 106 ? -6.479 6.212 2.626 1.00 94.12 106 ARG A N 1
ATOM 855 C CA . ARG A 1 106 ? -7.079 7.469 3.109 1.00 94.12 106 ARG A CA 1
ATOM 856 C C . ARG A 1 106 ? -8.207 7.950 2.201 1.00 94.12 106 ARG A C 1
ATOM 858 O O . ARG A 1 106 ? -9.221 8.422 2.710 1.00 94.12 106 ARG A O 1
ATOM 865 N N . ARG A 1 107 ? -8.056 7.815 0.881 1.00 92.19 107 ARG A N 1
ATOM 866 C CA . ARG A 1 107 ? -9.105 8.169 -0.082 1.00 92.19 107 ARG A CA 1
ATOM 867 C C . ARG A 1 107 ? -10.352 7.309 0.114 1.00 92.19 107 ARG A C 1
ATOM 869 O O . ARG A 1 107 ? -11.444 7.863 0.182 1.00 92.19 107 ARG A O 1
ATOM 876 N N . GLU A 1 108 ? -10.201 5.996 0.267 1.00 88.88 108 GLU A N 1
ATOM 877 C CA . GLU A 1 108 ? -11.339 5.110 0.547 1.00 88.88 108 GLU A CA 1
ATOM 878 C C . GLU A 1 108 ? -12.019 5.432 1.881 1.00 88.88 108 GLU A C 1
ATOM 880 O O . GLU A 1 108 ? -13.245 5.449 1.961 1.00 88.88 108 GLU A O 1
ATOM 885 N N . LEU A 1 109 ? -11.241 5.727 2.927 1.00 87.31 109 LEU A N 1
ATOM 886 C CA . LEU A 1 109 ? -11.787 6.123 4.228 1.00 87.31 109 LEU A CA 1
ATOM 887 C C . LEU A 1 109 ? -12.558 7.446 4.166 1.00 87.31 109 LEU A C 1
ATOM 889 O O . LEU A 1 109 ? -13.550 7.591 4.874 1.00 87.31 109 LEU A O 1
ATOM 893 N N . CYS A 1 110 ? -12.123 8.387 3.325 1.00 83.31 110 CYS A N 1
ATOM 894 C CA . CYS A 1 110 ? -12.833 9.643 3.092 1.00 83.31 110 CYS A CA 1
ATOM 895 C C . CYS A 1 110 ? -14.179 9.401 2.393 1.00 83.31 110 CYS A C 1
ATOM 897 O O . CYS A 1 110 ? -15.201 9.909 2.840 1.00 83.31 110 CYS A O 1
ATOM 899 N N . VAL A 1 111 ? -14.197 8.560 1.352 1.00 73.19 111 VAL A N 1
ATOM 900 C CA . VAL A 1 111 ? -15.426 8.195 0.621 1.00 73.19 111 VAL A CA 1
ATOM 901 C C . VAL A 1 111 ? -16.400 7.396 1.497 1.00 73.19 111 VAL A C 1
ATOM 903 O O . VAL A 1 111 ? -17.609 7.513 1.338 1.00 73.19 111 VAL A O 1
ATOM 906 N N . ALA A 1 112 ? -15.895 6.597 2.441 1.00 62.84 112 ALA A N 1
ATOM 907 C CA . ALA A 1 112 ? -16.720 5.795 3.343 1.00 62.84 112 ALA A CA 1
ATOM 908 C C . ALA A 1 112 ? -17.278 6.572 4.554 1.00 62.84 112 ALA A C 1
ATOM 910 O O . ALA A 1 112 ? -18.055 6.005 5.325 1.00 62.84 112 ALA A O 1
ATOM 911 N N . ALA A 1 113 ? -16.877 7.831 4.767 1.00 55.03 113 ALA A N 1
ATOM 912 C CA . ALA A 1 113 ? -17.446 8.668 5.817 1.00 55.03 113 ALA A CA 1
ATOM 913 C C . ALA A 1 113 ? -18.771 9.277 5.316 1.00 55.03 113 ALA A C 1
ATOM 915 O O . ALA A 1 113 ? -18.761 9.958 4.290 1.00 55.03 113 ALA A O 1
ATOM 916 N N . PRO A 1 114 ? -19.916 9.055 5.992 1.00 42.72 114 PRO A N 1
ATOM 917 C CA . PRO A 1 114 ? -21.173 9.651 5.560 1.00 42.72 114 PRO A CA 1
ATOM 918 C C . PRO A 1 114 ? -21.073 11.179 5.612 1.00 42.72 114 PRO A C 1
ATOM 920 O O . PRO A 1 114 ? -20.559 11.741 6.586 1.00 42.72 114 PRO A O 1
ATOM 923 N N . ILE A 1 115 ? -21.596 11.841 4.575 1.00 44.09 115 ILE A N 1
ATOM 924 C CA . ILE A 1 115 ? -21.902 13.271 4.611 1.00 44.09 115 ILE A CA 1
ATOM 925 C C . ILE A 1 115 ? -22.898 13.447 5.756 1.00 44.09 115 ILE A C 1
ATOM 927 O O . ILE A 1 115 ? -24.042 13.006 5.663 1.00 44.09 115 ILE A O 1
ATOM 931 N N . ARG A 1 116 ? -22.447 14.027 6.869 1.00 42.75 116 ARG A N 1
ATOM 932 C CA . ARG A 1 116 ? -23.354 14.478 7.922 1.00 42.75 116 ARG A CA 1
ATOM 933 C C . ARG A 1 116 ? -24.140 15.648 7.335 1.00 42.75 116 ARG A C 1
ATOM 935 O O . ARG A 1 116 ? -23.576 16.726 7.170 1.00 42.75 116 ARG A O 1
ATOM 942 N N . THR A 1 117 ? -25.377 15.368 6.941 1.00 44.38 117 THR A N 1
ATOM 943 C CA . THR A 1 117 ? -26.421 16.367 6.684 1.00 44.38 117 THR A CA 1
ATOM 944 C C . THR A 1 117 ? -27.288 16.474 7.923 1.00 44.38 117 THR A C 1
ATOM 946 O O . THR A 1 117 ? -27.409 15.445 8.630 1.00 44.38 117 THR A O 1
#

pLDDT: mean 80.0, std 14.89, range [41.94, 96.38]

Organism: NCBI:txid985012

Sequence (117 aa):
MPGARHYFRYPLHDDDFHALRQQRRLLGYYAAKPLYGRLGRLDRRGRVDRSAGLNGEVIALFVPSPARSWSQARLVHARMPAAQTRREDGRRNWPAIRATAEAAIRRELCVAAPIRT